Protein AF-A0A1Q8V4P9-F1 (afdb_monomer_lite)

Organism: NCBI:txid544580

pLDDT: mean 90.9, std 7.75, range [51.56, 97.5]

Sequence (86 aa):
MIYLDTSVALLALLSQPGADEAARLIMEARATEGLVSSRLLQVEMARAAHRDHFDVRVVDEFIAGVGLIEIGPDVIECASALTGEL

Structure (mmCIF, N/CA/C/O backbone):
data_AF-A0A1Q8V4P9-F1
#
_entry.id   AF-A0A1Q8V4P9-F1
#
loop_
_atom_site.group_PDB
_atom_site.id
_atom_site.type_symbol
_atom_site.label_atom_id
_atom_site.label_alt_id
_atom_site.label_comp_id
_atom_site.label_asym_id
_atom_site.label_entity_id
_atom_site.label_seq_id
_atom_site.pdbx_PDB_ins_code
_atom_site.Cartn_x
_atom_site.Cartn_y
_atom_site.Cartn_z
_atom_site.occupancy
_atom_site.B_iso_or_equiv
_atom_site.auth_seq_id
_atom_site.auth_comp_id
_atom_site.auth_asym_id
_atom_site.auth_atom_id
_atom_site.pdbx_PDB_model_num
ATOM 1 N N . MET A 1 1 ? 4.109 -2.877 13.698 1.00 84.88 1 MET A N 1
ATOM 2 C CA . MET A 1 1 ? 3.277 -3.101 12.496 1.00 84.88 1 MET A CA 1
ATOM 3 C C . MET A 1 1 ? 3.101 -1.761 11.832 1.00 84.88 1 MET A C 1
ATOM 5 O O . MET A 1 1 ? 2.486 -0.876 12.415 1.00 84.88 1 MET A O 1
ATOM 9 N N . ILE A 1 2 ? 3.730 -1.600 10.675 1.00 94.62 2 ILE A N 1
ATOM 10 C CA . ILE A 1 2 ? 3.831 -0.325 9.968 1.00 94.62 2 ILE A CA 1
ATOM 11 C C . ILE A 1 2 ? 2.714 -0.242 8.931 1.00 94.62 2 ILE A C 1
ATOM 13 O O . ILE A 1 2 ? 2.486 -1.198 8.187 1.00 94.62 2 ILE A O 1
ATOM 17 N N . TYR A 1 3 ? 2.022 0.898 8.888 1.00 95.50 3 TYR A N 1
ATOM 18 C CA . TYR A 1 3 ? 1.045 1.180 7.843 1.00 95.50 3 TYR A CA 1
ATOM 19 C C . TYR A 1 3 ? 1.761 1.645 6.572 1.00 95.50 3 TYR A C 1
ATOM 21 O O . TYR A 1 3 ? 2.508 2.623 6.591 1.00 95.50 3 TYR A O 1
ATOM 29 N N . LEU A 1 4 ? 1.525 0.941 5.471 1.00 96.88 4 LEU A N 1
ATOM 30 C CA . LEU A 1 4 ? 2.009 1.273 4.144 1.00 96.88 4 LEU A CA 1
ATOM 31 C C . LEU A 1 4 ? 0.944 2.075 3.403 1.00 96.88 4 LEU A C 1
ATOM 33 O O . LEU A 1 4 ? -0.116 1.546 3.064 1.00 96.88 4 LEU A O 1
ATOM 37 N N . ASP A 1 5 ? 1.258 3.329 3.111 1.00 95.69 5 ASP A N 1
ATOM 38 C CA . ASP A 1 5 ? 0.455 4.140 2.207 1.00 95.69 5 ASP A CA 1
ATOM 39 C C . ASP A 1 5 ? 0.743 3.805 0.735 1.00 95.69 5 ASP A C 1
ATOM 41 O O . ASP A 1 5 ? 1.854 3.411 0.358 1.00 95.69 5 ASP A O 1
ATOM 45 N N . THR A 1 6 ? -0.261 4.009 -0.112 1.00 94.81 6 THR A N 1
ATOM 46 C CA . THR A 1 6 ? -0.190 3.756 -1.552 1.00 94.81 6 THR A CA 1
ATOM 47 C C . THR A 1 6 ? 0.890 4.577 -2.239 1.00 94.81 6 THR A C 1
ATOM 49 O O . THR A 1 6 ? 1.543 4.073 -3.151 1.00 94.81 6 THR A O 1
ATOM 52 N N . SER A 1 7 ? 1.132 5.815 -1.804 1.00 93.75 7 SER A N 1
ATOM 53 C CA . SER A 1 7 ? 2.187 6.649 -2.389 1.00 93.75 7 SER A CA 1
ATOM 54 C C . SER A 1 7 ? 3.577 6.013 -2.246 1.00 93.75 7 SER A C 1
ATOM 56 O O . SER A 1 7 ? 4.329 5.963 -3.218 1.00 93.75 7 SER A O 1
ATOM 58 N N . VAL A 1 8 ? 3.894 5.454 -1.074 1.00 95.25 8 VAL A N 1
ATOM 59 C CA . VAL A 1 8 ? 5.172 4.771 -0.801 1.00 95.25 8 VAL A CA 1
ATOM 60 C C . VAL A 1 8 ? 5.249 3.434 -1.538 1.00 95.25 8 VAL A C 1
ATOM 62 O O . VAL A 1 8 ? 6.289 3.105 -2.108 1.00 95.25 8 VAL A O 1
ATOM 65 N N . ALA A 1 9 ? 4.141 2.688 -1.583 1.00 94.25 9 ALA A N 1
ATOM 66 C CA . ALA A 1 9 ? 4.048 1.442 -2.340 1.00 94.25 9 ALA A CA 1
ATOM 67 C C . ALA A 1 9 ? 4.334 1.660 -3.833 1.00 94.25 9 ALA A C 1
ATOM 69 O O . ALA A 1 9 ? 5.148 0.956 -4.429 1.00 94.25 9 ALA A O 1
ATOM 70 N N . LEU A 1 10 ? 3.700 2.674 -4.428 1.00 92.75 10 LEU A N 1
ATOM 71 C CA . LEU A 1 10 ? 3.904 3.026 -5.827 1.00 92.75 10 LEU A CA 1
ATOM 72 C C . LEU A 1 10 ? 5.303 3.577 -6.070 1.00 92.75 10 LEU A C 1
ATOM 74 O O . LEU A 1 10 ? 5.907 3.205 -7.070 1.00 92.75 10 LEU A O 1
ATOM 78 N N . LEU A 1 11 ? 5.844 4.408 -5.173 1.00 93.56 11 LEU A N 1
ATOM 79 C CA . LEU A 1 11 ? 7.204 4.932 -5.305 1.00 93.56 11 LEU A CA 1
ATOM 80 C C . LEU A 1 11 ? 8.238 3.806 -5.416 1.00 93.56 11 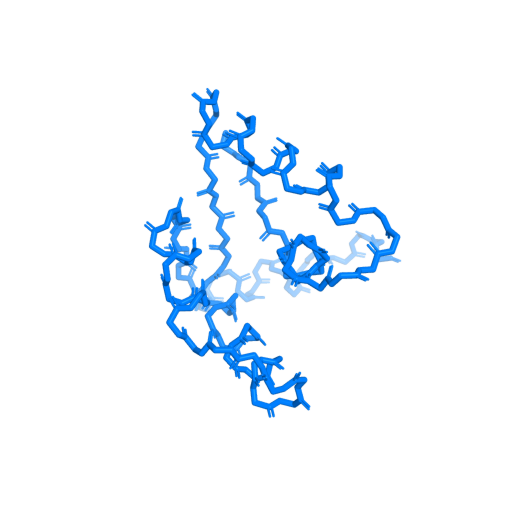LEU A C 1
ATOM 82 O O . LE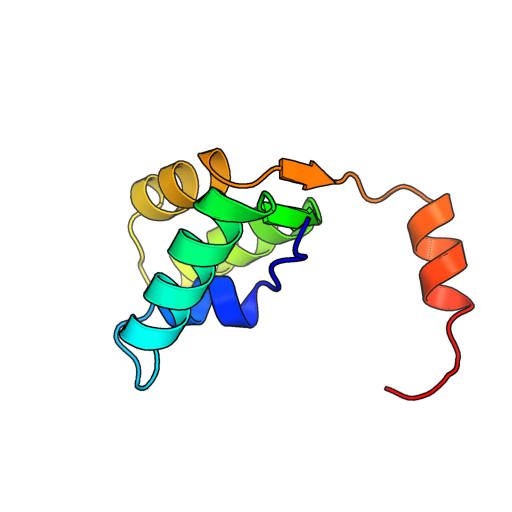U A 1 11 ? 9.147 3.907 -6.228 1.00 93.56 11 LEU A O 1
ATOM 86 N N . ALA A 1 12 ? 8.078 2.725 -4.649 1.00 92.06 12 ALA A N 1
ATOM 87 C CA . ALA A 1 12 ? 8.979 1.576 -4.709 1.00 92.06 12 ALA A CA 1
ATOM 88 C C . ALA A 1 12 ? 8.879 0.775 -6.023 1.00 92.06 12 ALA A C 1
ATOM 90 O O . ALA A 1 12 ? 9.832 0.094 -6.394 1.00 92.06 12 ALA A O 1
ATOM 91 N N . LEU A 1 13 ? 7.740 0.838 -6.723 1.00 87.19 13 LEU A N 1
ATOM 92 C CA . LEU A 1 13 ? 7.531 0.145 -8.003 1.00 87.19 13 LEU A CA 1
ATOM 93 C C . LEU A 1 13 ? 7.806 1.031 -9.223 1.00 87.19 13 LEU A C 1
ATOM 95 O O . LEU A 1 13 ? 8.132 0.538 -10.303 1.00 87.19 13 LEU A O 1
ATOM 99 N N . LEU A 1 14 ? 7.661 2.342 -9.066 1.00 82.69 14 LEU A N 1
ATOM 100 C CA . LEU A 1 14 ? 7.975 3.336 -10.076 1.00 82.69 14 LEU A CA 1
ATOM 101 C C . LEU A 1 14 ? 9.493 3.525 -10.109 1.00 82.69 14 LEU A C 1
ATOM 103 O O . LEU A 1 14 ? 10.106 3.764 -9.080 1.00 82.69 14 LEU A O 1
ATOM 107 N N .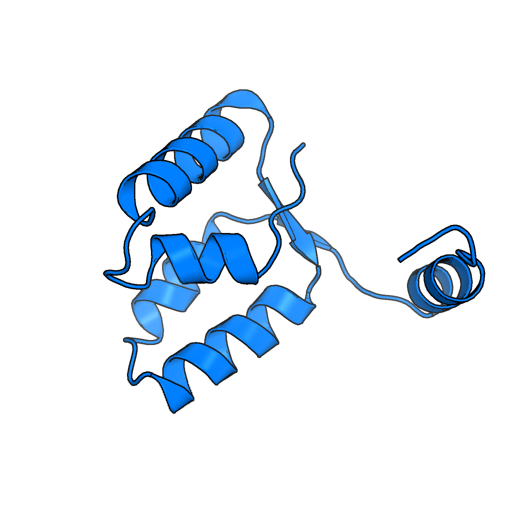 SER A 1 15 ? 10.122 3.499 -11.284 1.00 78.81 15 SER A N 1
ATOM 108 C CA . SER A 1 15 ? 11.554 3.825 -11.435 1.00 78.81 15 SER A CA 1
ATOM 109 C C . SER A 1 15 ? 11.815 5.337 -11.308 1.00 78.81 15 SER A C 1
ATOM 111 O O . SER A 1 15 ? 12.361 5.972 -12.210 1.00 78.81 15 SER A O 1
ATOM 113 N N . GLN A 1 16 ? 11.358 5.932 -10.208 1.00 85.56 16 GLN A N 1
ATOM 114 C CA . GLN A 1 16 ? 11.446 7.352 -9.889 1.00 85.56 16 GLN A CA 1
ATOM 115 C C . GLN A 1 16 ? 12.498 7.609 -8.798 1.00 85.56 16 GLN A C 1
ATOM 117 O O . GLN A 1 16 ? 12.879 6.691 -8.067 1.00 85.56 16 GLN A O 1
ATOM 122 N N . PRO A 1 17 ? 12.985 8.856 -8.652 1.00 93.06 17 PRO A N 1
ATOM 123 C CA . PRO A 1 17 ? 13.874 9.211 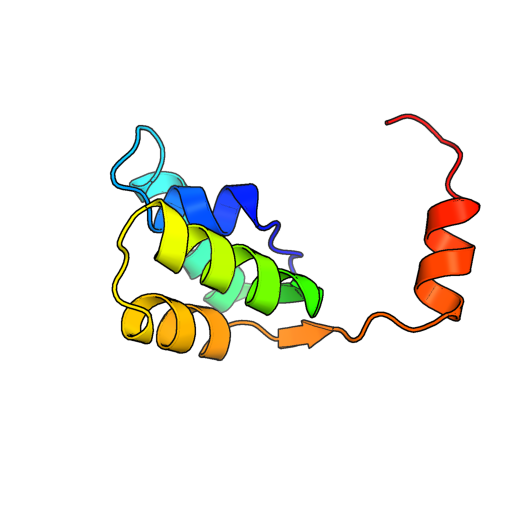-7.552 1.00 93.06 17 PRO A CA 1
ATOM 124 C C . PRO A 1 17 ? 13.265 8.833 -6.196 1.00 93.06 17 PRO A C 1
ATOM 126 O O . PRO A 1 17 ? 12.155 9.248 -5.880 1.00 93.06 17 PRO A O 1
ATOM 129 N N . GLY A 1 18 ? 14.003 8.059 -5.398 1.00 93.06 18 GLY A N 1
ATOM 130 C CA . GLY A 1 18 ? 13.543 7.562 -4.097 1.00 93.06 18 GLY A CA 1
ATOM 131 C C . GLY A 1 18 ? 12.970 6.141 -4.108 1.00 93.06 18 GLY A C 1
ATOM 132 O O . GLY A 1 18 ? 12.701 5.615 -3.032 1.00 93.06 18 GLY A O 1
ATOM 133 N N . ALA A 1 19 ? 12.847 5.495 -5.273 1.00 93.12 19 ALA A N 1
ATOM 134 C CA . ALA A 1 19 ? 12.348 4.123 -5.381 1.00 93.12 19 ALA A CA 1
ATOM 135 C C . ALA A 1 19 ? 13.171 3.112 -4.569 1.00 93.12 19 ALA A C 1
ATOM 137 O O . ALA A 1 19 ? 12.606 2.337 -3.801 1.00 93.12 19 ALA A O 1
ATOM 138 N N . ASP A 1 20 ? 14.503 3.171 -4.673 1.00 94.50 20 ASP A N 1
ATOM 139 C CA . ASP A 1 20 ? 15.400 2.253 -3.956 1.00 94.50 20 ASP A CA 1
ATOM 140 C C . ASP A 1 20 ? 15.272 2.398 -2.434 1.00 94.50 20 ASP A C 1
ATOM 142 O O . ASP A 1 20 ? 15.251 1.407 -1.704 1.00 94.50 20 ASP A O 1
ATOM 146 N N . GLU A 1 21 ? 15.140 3.634 -1.949 1.00 95.75 21 GLU A N 1
ATOM 147 C CA . GLU A 1 21 ? 14.973 3.908 -0.522 1.00 95.75 21 GLU A CA 1
ATOM 148 C C . GLU A 1 21 ? 13.592 3.460 -0.028 1.00 95.75 21 GLU A C 1
ATOM 150 O O . GLU A 1 21 ? 13.492 2.820 1.017 1.00 95.75 21 GLU A O 1
ATOM 155 N N . ALA A 1 22 ? 12.530 3.705 -0.803 1.00 95.25 22 ALA A N 1
ATOM 156 C CA . ALA A 1 22 ? 11.191 3.209 -0.491 1.00 95.25 22 ALA A CA 1
ATOM 157 C C . ALA A 1 22 ? 11.155 1.672 -0.443 1.00 95.25 22 ALA A C 1
ATOM 159 O O . ALA A 1 22 ? 10.632 1.094 0.510 1.00 95.25 22 ALA A O 1
ATOM 160 N N . ALA A 1 23 ? 11.772 1.002 -1.421 1.00 93.94 23 ALA A N 1
ATOM 161 C CA . ALA A 1 23 ? 11.886 -0.451 -1.448 1.00 93.94 23 ALA A CA 1
ATOM 162 C C . ALA A 1 23 ? 12.664 -0.980 -0.233 1.00 93.94 23 ALA A C 1
ATOM 164 O O . ALA A 1 23 ? 12.236 -1.949 0.399 1.00 93.94 23 ALA A O 1
ATOM 165 N N . ARG A 1 24 ? 13.769 -0.322 0.142 1.00 95.38 24 ARG A N 1
ATOM 166 C CA . ARG A 1 24 ? 14.555 -0.664 1.335 1.00 95.38 24 ARG A CA 1
ATOM 167 C C . ARG A 1 24 ? 13.722 -0.555 2.612 1.00 95.38 24 ARG A C 1
ATOM 169 O O . ARG A 1 24 ? 13.699 -1.510 3.386 1.00 95.38 24 ARG A O 1
ATOM 176 N N . LEU A 1 25 ? 13.012 0.558 2.807 1.00 94.62 25 LEU A N 1
ATOM 177 C CA . LEU A 1 25 ? 12.156 0.786 3.978 1.00 94.62 25 LEU A CA 1
ATOM 178 C C . LEU A 1 25 ? 11.008 -0.228 4.057 1.00 94.62 25 LEU A C 1
ATOM 180 O O . LEU A 1 25 ? 10.721 -0.747 5.133 1.00 94.62 25 LEU A O 1
ATOM 184 N N . ILE A 1 26 ? 10.386 -0.561 2.922 1.00 94.94 26 ILE A N 1
ATOM 185 C CA . ILE A 1 26 ? 9.335 -1.584 2.848 1.00 94.94 26 ILE A CA 1
ATOM 186 C C . ILE A 1 26 ? 9.882 -2.959 3.244 1.00 94.94 26 ILE A C 1
ATOM 188 O O . ILE A 1 26 ? 9.259 -3.660 4.043 1.00 94.94 26 ILE A O 1
ATOM 192 N N . MET A 1 27 ? 11.041 -3.354 2.706 1.00 93.69 27 MET A N 1
ATOM 193 C CA . MET A 1 27 ? 11.668 -4.635 3.045 1.00 93.69 27 MET A CA 1
ATOM 194 C C . MET A 1 27 ? 12.051 -4.707 4.526 1.00 93.69 27 MET A C 1
ATOM 196 O O . MET A 1 27 ? 11.800 -5.726 5.170 1.00 93.69 27 MET A O 1
ATOM 200 N N . GLU A 1 28 ? 12.616 -3.629 5.070 1.00 94.62 28 GLU A N 1
ATOM 201 C CA . GLU A 1 28 ? 12.987 -3.524 6.481 1.00 94.62 28 GLU A CA 1
ATOM 202 C C . GLU A 1 28 ? 11.754 -3.640 7.387 1.00 94.62 28 GLU A C 1
ATOM 204 O O . GLU A 1 28 ? 11.704 -4.532 8.234 1.00 94.62 28 GLU A O 1
ATOM 209 N N . ALA A 1 29 ? 10.715 -2.834 7.142 1.00 93.44 29 ALA A N 1
ATOM 210 C CA . ALA A 1 29 ? 9.470 -2.864 7.908 1.00 93.44 29 ALA A CA 1
ATOM 211 C C . ALA A 1 29 ? 8.776 -4.234 7.845 1.00 93.44 29 ALA A C 1
ATOM 213 O O . ALA A 1 29 ? 8.255 -4.727 8.851 1.00 93.44 29 ALA A O 1
ATOM 214 N N . ARG A 1 30 ? 8.801 -4.891 6.678 1.00 92.19 30 ARG A N 1
ATOM 215 C CA . ARG A 1 30 ? 8.259 -6.245 6.509 1.00 92.19 30 ARG A CA 1
ATOM 216 C C . ARG A 1 30 ? 9.007 -7.273 7.360 1.00 92.19 30 ARG A C 1
ATOM 218 O O . ARG A 1 30 ? 8.370 -8.187 7.878 1.00 92.19 30 ARG A O 1
ATOM 225 N N . ALA A 1 31 ? 10.323 -7.135 7.501 1.00 91.81 31 ALA A N 1
ATOM 226 C CA . ALA A 1 31 ? 11.156 -8.067 8.254 1.00 91.81 31 ALA A CA 1
ATOM 227 C C . ALA A 1 31 ? 11.085 -7.861 9.777 1.00 91.81 31 ALA A C 1
ATOM 229 O O . ALA A 1 31 ? 11.200 -8.835 10.521 1.00 91.81 31 ALA A O 1
ATOM 230 N N . THR A 1 32 ? 10.917 -6.623 10.249 1.00 93.00 32 THR A N 1
ATOM 231 C CA . THR A 1 32 ? 11.016 -6.286 11.681 1.00 93.00 32 THR A CA 1
ATOM 232 C C . THR A 1 32 ? 9.666 -6.164 12.379 1.00 93.00 32 THR A C 1
ATOM 234 O O . THR A 1 32 ? 9.515 -6.614 13.513 1.00 93.00 32 THR A O 1
ATOM 237 N N . GLU A 1 33 ? 8.679 -5.563 11.718 1.00 89.38 33 GLU A N 1
ATOM 238 C CA . GLU A 1 33 ? 7.447 -5.100 12.363 1.00 89.38 33 GLU A CA 1
ATOM 239 C C . GLU A 1 33 ? 6.161 -5.637 11.731 1.00 89.38 33 GLU A C 1
ATOM 241 O O . GLU A 1 33 ? 5.088 -5.522 12.339 1.00 89.38 33 GLU A O 1
ATOM 246 N N . GLY A 1 34 ? 6.263 -6.187 10.520 1.00 91.25 34 GLY A N 1
ATOM 247 C CA . GLY A 1 34 ? 5.131 -6.530 9.668 1.00 91.25 34 GLY A CA 1
ATOM 248 C C . GLY A 1 34 ? 4.530 -5.296 8.992 1.00 91.25 34 GLY A C 1
ATOM 249 O O . GLY A 1 34 ? 4.452 -4.211 9.578 1.00 91.25 34 GLY A O 1
ATOM 250 N N . LEU A 1 35 ? 4.081 -5.478 7.751 1.00 95.75 35 LEU A N 1
ATOM 251 C CA . LEU A 1 35 ? 3.518 -4.415 6.925 1.00 95.75 35 LEU A CA 1
ATOM 252 C C . LEU A 1 35 ? 2.019 -4.623 6.748 1.00 95.75 35 LEU A C 1
ATOM 254 O O . LEU A 1 35 ? 1.580 -5.719 6.392 1.00 95.75 35 LEU A O 1
ATOM 258 N N . VAL A 1 36 ? 1.245 -3.566 6.968 1.00 96.88 36 VAL A N 1
ATOM 259 C CA . VAL A 1 36 ? -0.197 -3.566 6.725 1.00 96.88 36 VAL A CA 1
ATOM 260 C C . VAL A 1 36 ? -0.615 -2.380 5.895 1.00 96.88 36 VAL A C 1
ATOM 262 O O . VAL A 1 36 ? 0.055 -1.358 5.881 1.00 96.88 36 VAL A O 1
ATOM 265 N N . SER A 1 37 ? -1.746 -2.499 5.224 1.00 97.50 37 SER A N 1
ATOM 266 C CA . SER A 1 37 ? -2.382 -1.371 4.562 1.00 97.50 37 SER A CA 1
ATOM 267 C C . SER A 1 37 ? -3.886 -1.556 4.574 1.00 97.50 37 SER A C 1
ATOM 269 O O . SER A 1 37 ? -4.393 -2.632 4.899 1.00 97.50 37 SER A O 1
ATOM 271 N N . SER A 1 38 ? -4.617 -0.512 4.216 1.00 96.75 38 SER A N 1
ATOM 272 C CA . SER A 1 38 ? -6.044 -0.657 3.988 1.00 96.75 38 SER A CA 1
ATOM 273 C C . SER A 1 38 ? -6.319 -1.518 2.752 1.00 96.75 38 SER A C 1
ATOM 275 O O . SER A 1 38 ? -5.513 -1.612 1.822 1.00 96.75 38 SER A O 1
ATOM 277 N N . ARG A 1 39 ? -7.511 -2.116 2.699 1.00 96.00 39 ARG A N 1
ATOM 278 C CA . ARG A 1 39 ? -7.995 -2.869 1.536 1.00 96.00 39 ARG A CA 1
ATOM 279 C C . ARG A 1 39 ? -7.973 -2.039 0.242 1.00 96.00 39 ARG A C 1
ATOM 281 O O . ARG A 1 39 ? -7.872 -2.623 -0.840 1.00 96.00 39 ARG A O 1
ATOM 288 N N . LEU A 1 40 ? -8.026 -0.705 0.347 1.00 95.88 40 LEU A N 1
ATOM 289 C CA . LEU A 1 40 ? -7.973 0.217 -0.792 1.00 95.88 40 LEU A CA 1
ATOM 290 C C . LEU A 1 40 ? -6.645 0.161 -1.546 1.00 95.88 40 LEU A C 1
ATOM 292 O O . LEU A 1 40 ? -6.673 0.358 -2.760 1.00 95.88 40 LEU A O 1
ATOM 296 N N . LEU A 1 41 ? -5.538 -0.223 -0.896 1.00 96.56 41 LEU A N 1
ATOM 297 C CA . LEU A 1 41 ? -4.243 -0.394 -1.562 1.00 96.56 41 LEU A CA 1
ATOM 298 C C . LEU A 1 41 ? -4.369 -1.293 -2.800 1.00 96.56 41 LEU A C 1
ATOM 300 O O . LEU A 1 41 ? -3.810 -0.983 -3.848 1.00 96.56 41 LEU A O 1
ATOM 304 N N . GLN A 1 42 ? -5.166 -2.369 -2.737 1.00 94.38 42 GLN A N 1
ATOM 305 C CA . GLN A 1 42 ? -5.370 -3.238 -3.902 1.00 94.38 42 GLN A CA 1
ATOM 306 C C . GLN A 1 42 ? -6.038 -2.502 -5.068 1.00 94.38 42 GLN A C 1
ATOM 308 O O . GLN A 1 42 ? -5.625 -2.654 -6.217 1.00 94.38 42 GLN A O 1
ATOM 313 N N . VAL A 1 43 ? -7.062 -1.698 -4.782 1.00 93.88 43 VAL A N 1
ATOM 314 C CA . VAL A 1 43 ? -7.775 -0.921 -5.803 1.00 93.88 43 VAL A CA 1
ATOM 315 C C . VAL A 1 43 ? -6.844 0.122 -6.411 1.00 93.88 43 VAL A C 1
ATOM 317 O O . VAL A 1 43 ? -6.804 0.293 -7.629 1.00 93.88 43 VAL A O 1
ATOM 320 N N . GLU A 1 44 ? -6.084 0.820 -5.578 1.00 95.62 44 GLU A N 1
ATOM 321 C CA . GLU A 1 44 ? -5.232 1.920 -6.012 1.00 95.62 44 GLU A CA 1
ATOM 322 C C . GLU A 1 44 ? -4.037 1.428 -6.828 1.00 95.62 44 GLU A C 1
ATOM 324 O O . GLU A 1 44 ? -3.764 1.978 -7.897 1.00 95.62 44 GLU A O 1
ATOM 329 N N . MET A 1 45 ? -3.396 0.340 -6.398 1.00 94.06 45 MET A N 1
ATOM 330 C CA . MET A 1 45 ? -2.294 -0.290 -7.123 1.00 94.06 45 MET A CA 1
ATOM 331 C C . MET A 1 45 ? -2.757 -0.887 -8.455 1.00 94.06 45 MET A C 1
ATOM 333 O O . MET A 1 45 ? -2.085 -0.706 -9.466 1.00 94.06 45 MET A O 1
ATOM 337 N N . ALA A 1 46 ? -3.933 -1.525 -8.507 1.00 91.94 46 ALA A N 1
ATOM 338 C CA . ALA A 1 46 ? -4.496 -2.023 -9.764 1.00 91.94 46 ALA A CA 1
ATOM 339 C C . ALA A 1 46 ? -4.802 -0.880 -10.749 1.00 91.94 46 ALA A C 1
ATOM 341 O O . ALA A 1 46 ? -4.520 -0.978 -11.946 1.00 91.94 46 ALA A O 1
ATOM 342 N N . ARG A 1 47 ? -5.342 0.240 -10.250 1.00 93.12 47 ARG A N 1
ATOM 343 C CA . ARG A 1 47 ? -5.590 1.436 -11.071 1.00 93.12 47 ARG A CA 1
ATOM 344 C C . ARG A 1 47 ? -4.293 2.079 -11.552 1.00 93.12 47 ARG A C 1
ATOM 346 O O . ARG A 1 47 ? -4.240 2.518 -12.699 1.00 93.12 47 ARG A O 1
ATOM 353 N N . ALA A 1 48 ? -3.267 2.133 -10.707 1.00 91.94 48 ALA A N 1
ATOM 354 C CA . ALA A 1 48 ? -1.948 2.617 -11.095 1.00 91.94 48 ALA A CA 1
ATOM 355 C C . ALA A 1 48 ? -1.307 1.705 -12.146 1.00 91.94 48 ALA A C 1
ATOM 357 O O . ALA A 1 48 ? -0.845 2.203 -13.165 1.00 91.94 48 ALA A O 1
ATOM 358 N N . ALA A 1 49 ? -1.389 0.382 -11.980 1.00 90.56 49 ALA A N 1
ATOM 359 C CA . ALA A 1 49 ? -0.930 -0.579 -12.979 1.00 90.56 49 ALA A CA 1
ATOM 360 C C . ALA A 1 49 ? -1.587 -0.389 -14.338 1.00 90.56 49 ALA A C 1
ATOM 362 O O . ALA A 1 49 ? -0.905 -0.386 -15.360 1.00 90.56 49 ALA A O 1
ATOM 363 N N . HIS A 1 50 ? -2.897 -0.156 -14.351 1.00 90.38 50 HIS A N 1
ATOM 364 C CA . HIS A 1 50 ? -3.605 0.118 -15.590 1.00 90.38 50 HIS A CA 1
ATOM 365 C C . HIS A 1 50 ? -3.153 1.426 -16.258 1.00 90.38 50 HIS A C 1
ATOM 367 O O . HIS A 1 50 ? -2.956 1.454 -17.471 1.00 90.38 50 HIS A O 1
ATOM 373 N N . ARG A 1 51 ? -2.993 2.502 -15.477 1.00 90.50 51 ARG A N 1
ATOM 374 C CA . ARG A 1 51 ? -2.635 3.837 -15.982 1.00 90.50 51 ARG A CA 1
ATOM 375 C C . ARG A 1 51 ? -1.182 3.924 -16.450 1.00 90.50 51 ARG A C 1
ATOM 377 O O . ARG A 1 51 ? -0.919 4.521 -17.486 1.00 90.50 51 ARG A O 1
ATOM 384 N N . ASP A 1 52 ? -0.270 3.336 -15.685 1.00 87.50 52 ASP A N 1
ATOM 385 C CA . ASP A 1 52 ? 1.177 3.470 -15.864 1.00 87.50 52 ASP A CA 1
ATOM 386 C C . ASP A 1 52 ? 1.783 2.223 -16.552 1.00 87.50 52 ASP A C 1
ATOM 388 O O . ASP A 1 52 ? 2.997 2.096 -16.679 1.00 87.50 52 ASP A O 1
ATOM 392 N N . HIS A 1 53 ? 0.921 1.316 -17.038 1.00 85.38 53 HIS A N 1
ATOM 393 C CA . HIS A 1 53 ? 1.254 0.090 -17.773 1.00 85.38 53 HIS A CA 1
ATOM 394 C C . HIS A 1 53 ? 2.184 -0.880 -17.024 1.00 85.38 53 HIS A C 1
ATOM 396 O O . HIS A 1 53 ? 3.054 -1.514 -17.625 1.00 85.38 53 HIS A O 1
ATOM 402 N N . PHE A 1 54 ? 1.971 -1.034 -15.716 1.00 82.69 54 PHE A N 1
ATOM 403 C CA . PHE A 1 54 ? 2.680 -2.037 -14.926 1.00 82.69 54 PHE A CA 1
ATOM 404 C C . PHE A 1 54 ? 2.163 -3.452 -15.173 1.00 82.69 54 PHE A C 1
ATOM 406 O O . PHE A 1 54 ? 0.985 -3.678 -15.458 1.00 82.69 54 PHE A O 1
ATOM 413 N N . ASP A 1 55 ? 3.052 -4.424 -14.977 1.00 86.88 55 ASP A N 1
ATOM 414 C CA . ASP A 1 55 ? 2.663 -5.825 -14.909 1.00 86.88 55 ASP A CA 1
ATOM 415 C C . ASP A 1 55 ? 1.854 -6.069 -13.630 1.00 86.88 55 ASP A C 1
ATOM 417 O O . ASP A 1 55 ? 2.367 -5.953 -12.515 1.00 86.88 55 ASP A O 1
ATOM 421 N N . VAL A 1 56 ? 0.582 -6.434 -13.796 1.00 83.94 56 VAL A N 1
ATOM 422 C CA . VAL A 1 56 ? -0.328 -6.718 -12.679 1.00 83.94 56 VAL A CA 1
ATOM 423 C C . VAL A 1 56 ? 0.214 -7.816 -11.757 1.00 83.94 56 VAL A C 1
ATOM 425 O O . VAL A 1 56 ? -0.044 -7.787 -10.561 1.00 83.94 56 VAL A O 1
ATOM 428 N N . ARG A 1 57 ? 1.046 -8.731 -12.274 1.00 88.56 57 ARG A N 1
ATOM 429 C CA . ARG A 1 57 ? 1.665 -9.797 -11.474 1.00 88.56 57 ARG A CA 1
ATOM 430 C C . ARG A 1 57 ? 2.641 -9.250 -10.437 1.00 88.56 57 ARG A C 1
ATOM 432 O O . ARG A 1 57 ? 2.722 -9.797 -9.344 1.00 88.56 57 ARG A O 1
ATOM 439 N N . VAL A 1 58 ? 3.347 -8.164 -10.763 1.00 87.75 58 VAL A N 1
ATOM 440 C CA . VAL A 1 58 ? 4.250 -7.477 -9.825 1.00 87.75 58 VAL A CA 1
ATOM 441 C C . VAL A 1 58 ? 3.441 -6.829 -8.703 1.00 87.75 58 VAL A C 1
ATOM 443 O O . VAL A 1 58 ? 3.835 -6.887 -7.542 1.00 87.75 58 VAL A O 1
ATOM 446 N N . VAL A 1 59 ? 2.278 -6.260 -9.033 1.00 89.75 59 VAL A N 1
ATOM 447 C CA . VAL A 1 59 ? 1.353 -5.707 -8.037 1.00 89.75 59 VAL A CA 1
ATOM 448 C C . VAL A 1 59 ? 0.787 -6.801 -7.133 1.00 89.75 59 VAL A C 1
ATOM 450 O O . VAL A 1 59 ? 0.775 -6.627 -5.916 1.00 89.75 59 VAL A O 1
ATOM 453 N N . ASP A 1 60 ? 0.358 -7.929 -7.696 1.00 91.31 60 ASP A N 1
ATOM 454 C CA . ASP A 1 60 ? -0.188 -9.046 -6.919 1.00 91.31 60 ASP A CA 1
ATOM 455 C C . ASP A 1 60 ? 0.862 -9.646 -5.969 1.00 91.31 60 ASP A C 1
ATOM 457 O O . ASP A 1 60 ? 0.569 -9.891 -4.797 1.00 91.31 60 ASP A O 1
ATOM 461 N N . GLU A 1 61 ? 2.100 -9.833 -6.441 1.00 91.88 61 GLU A N 1
ATOM 462 C CA . GLU A 1 61 ? 3.212 -10.320 -5.617 1.00 91.88 61 GLU A CA 1
ATOM 463 C C . GLU A 1 61 ? 3.557 -9.341 -4.490 1.00 91.88 61 GLU A C 1
ATOM 465 O O . GLU A 1 61 ? 3.746 -9.751 -3.340 1.00 91.88 61 GLU A O 1
ATOM 470 N N . PHE A 1 62 ? 3.583 -8.042 -4.797 1.00 91.69 62 PHE A N 1
ATOM 471 C CA . PHE A 1 62 ? 3.799 -7.002 -3.801 1.00 91.69 62 PHE A CA 1
ATOM 472 C C . PHE A 1 62 ? 2.710 -7.036 -2.718 1.00 91.69 62 PHE A C 1
ATOM 474 O O . PHE A 1 62 ? 3.020 -7.092 -1.526 1.00 91.69 62 PHE A O 1
ATOM 481 N N . ILE A 1 63 ? 1.435 -7.069 -3.120 1.00 93.50 63 ILE A N 1
ATOM 482 C CA . ILE A 1 63 ? 0.286 -7.074 -2.203 1.00 93.50 63 ILE A CA 1
ATOM 483 C C . ILE A 1 63 ? 0.250 -8.337 -1.341 1.00 93.50 63 ILE A C 1
ATOM 485 O O . ILE A 1 63 ? -0.102 -8.249 -0.167 1.00 93.50 63 ILE A O 1
ATOM 489 N N . ALA A 1 64 ? 0.653 -9.497 -1.867 1.00 93.00 64 ALA A N 1
ATOM 490 C CA . ALA A 1 64 ? 0.700 -10.743 -1.099 1.00 93.00 64 ALA A CA 1
ATOM 491 C C . ALA A 1 64 ? 1.614 -10.657 0.140 1.00 93.00 64 ALA A C 1
ATOM 493 O O . ALA A 1 64 ? 1.466 -11.435 1.084 1.00 93.00 64 ALA A O 1
ATOM 494 N N . GLY A 1 65 ? 2.559 -9.711 0.154 1.00 91.25 65 GLY A N 1
ATOM 495 C CA . GLY A 1 65 ? 3.419 -9.431 1.297 1.00 91.25 65 GLY A CA 1
ATOM 496 C C . GLY A 1 65 ? 2.842 -8.487 2.352 1.00 91.25 65 GLY A C 1
ATOM 497 O O . GLY A 1 65 ? 3.527 -8.256 3.350 1.00 91.25 65 GLY A O 1
ATOM 498 N N . VAL A 1 66 ? 1.635 -7.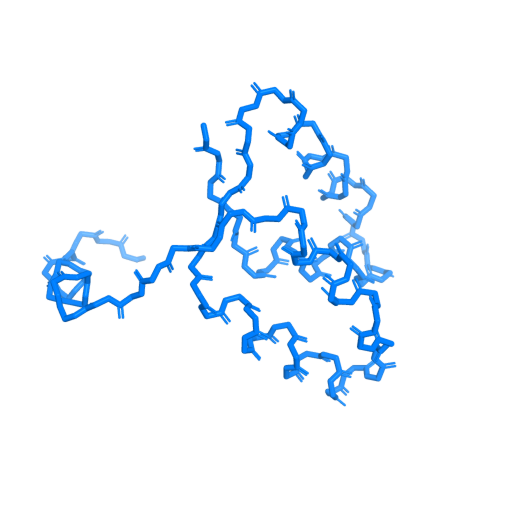952 2.149 1.00 95.38 66 VAL A N 1
ATOM 499 C CA . VAL A 1 66 ? 1.017 -6.911 2.981 1.00 95.38 66 VAL A CA 1
ATOM 500 C C . VAL A 1 66 ? -0.256 -7.443 3.635 1.00 95.38 66 VAL A C 1
ATOM 502 O O . VAL A 1 66 ? -1.149 -7.957 2.965 1.00 95.38 66 VAL A O 1
ATOM 505 N N . GLY A 1 67 ? -0.376 -7.288 4.954 1.00 95.94 67 GLY A N 1
ATOM 506 C CA . GLY A 1 67 ? -1.628 -7.568 5.655 1.00 95.94 67 GLY A CA 1
ATOM 507 C C . GLY A 1 67 ? -2.678 -6.510 5.318 1.00 95.94 67 GLY A C 1
ATOM 508 O O . GLY A 1 67 ? -2.513 -5.341 5.659 1.00 95.94 67 GLY A O 1
ATOM 509 N N . LEU A 1 68 ? -3.759 -6.901 4.646 1.00 96.50 68 LEU A N 1
ATOM 510 C CA . LEU A 1 68 ? -4.814 -5.965 4.261 1.00 96.50 68 LEU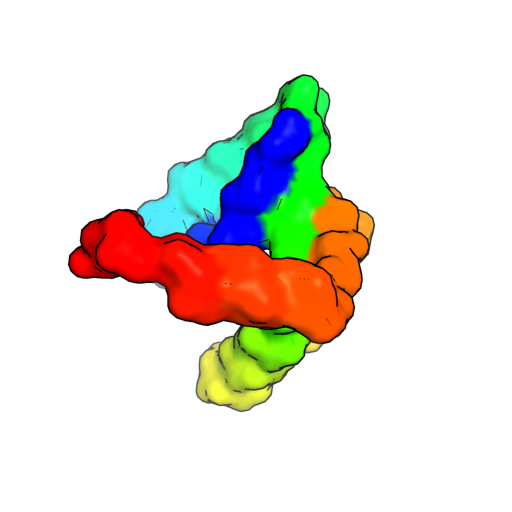 A CA 1
ATOM 511 C C . LEU A 1 68 ? -5.885 -5.866 5.349 1.00 96.50 68 LEU A C 1
ATOM 513 O O . LEU A 1 68 ? -6.444 -6.874 5.776 1.00 96.50 68 LEU A O 1
ATOM 517 N N . ILE A 1 69 ? -6.172 -4.637 5.768 1.00 95.44 69 ILE A N 1
ATOM 518 C CA . ILE A 1 69 ? -7.179 -4.305 6.775 1.00 95.44 69 ILE A CA 1
ATOM 519 C C . ILE A 1 69 ? -8.457 -3.860 6.062 1.00 95.44 69 ILE A C 1
ATOM 521 O O . ILE A 1 69 ? -8.428 -2.960 5.219 1.00 95.44 69 ILE A O 1
ATOM 525 N N . GLU A 1 70 ? -9.579 -4.490 6.401 1.00 95.62 70 GLU A N 1
ATOM 526 C CA . GLU A 1 70 ? -10.892 -4.127 5.868 1.00 95.62 70 GLU A CA 1
ATOM 527 C C . GLU A 1 70 ? -11.323 -2.730 6.332 1.00 95.62 70 GLU A C 1
ATOM 529 O O . GLU A 1 70 ? -11.047 -2.318 7.458 1.00 95.62 70 GLU A O 1
ATOM 534 N N . ILE A 1 71 ? -12.031 -2.009 5.462 1.00 95.00 71 ILE A N 1
ATOM 535 C CA . ILE A 1 71 ? -12.617 -0.708 5.797 1.00 95.00 71 ILE A CA 1
ATOM 536 C C . ILE A 1 71 ? -14.119 -0.892 5.990 1.00 95.00 71 ILE A C 1
ATOM 538 O O . ILE A 1 71 ? -14.879 -0.961 5.022 1.00 95.00 71 ILE A O 1
ATOM 542 N N . GLY A 1 72 ? -14.531 -0.993 7.252 1.00 94.88 72 GLY A N 1
ATOM 543 C CA . GLY A 1 72 ? -15.932 -1.053 7.656 1.00 94.88 72 GLY A CA 1
ATOM 544 C C . GLY A 1 72 ? -16.546 0.328 7.918 1.00 94.88 72 GLY A C 1
ATOM 545 O O . GLY A 1 72 ? -15.835 1.338 7.933 1.00 94.88 72 GLY A O 1
ATOM 546 N N . PRO A 1 73 ? -17.872 0.393 8.146 1.00 96.06 73 PRO A N 1
ATOM 547 C CA . PRO A 1 73 ? -18.560 1.635 8.504 1.00 96.06 73 PRO A CA 1
ATOM 548 C C . PRO A 1 73 ? -17.969 2.327 9.739 1.00 96.06 73 PRO A C 1
ATOM 550 O O . PRO A 1 73 ? -17.859 3.546 9.761 1.00 96.06 73 PRO A O 1
ATOM 553 N N . ASP A 1 74 ? -17.521 1.555 10.726 1.00 93.62 74 ASP A N 1
ATOM 554 C CA . ASP A 1 74 ? -16.870 2.026 11.950 1.00 93.62 74 ASP A CA 1
ATOM 555 C C . ASP A 1 74 ? -15.563 2.784 11.671 1.00 93.62 74 ASP A C 1
ATOM 557 O O . ASP A 1 74 ? -15.323 3.854 12.232 1.00 93.62 74 ASP A O 1
ATOM 561 N N . VAL A 1 75 ? -14.741 2.269 10.752 1.00 92.50 75 VAL A N 1
ATOM 562 C CA . VAL A 1 75 ? -13.506 2.933 10.311 1.00 92.50 75 VAL A CA 1
ATOM 563 C C . VAL A 1 75 ? -13.833 4.249 9.607 1.00 92.50 75 VAL A C 1
ATOM 565 O O . VAL A 1 75 ? -13.171 5.255 9.854 1.00 92.50 75 VAL A O 1
ATOM 568 N N . ILE A 1 76 ? -14.871 4.265 8.766 1.00 92.75 76 ILE A N 1
ATOM 569 C CA . ILE A 1 76 ? -15.320 5.475 8.063 1.00 92.75 76 ILE A CA 1
ATOM 570 C C . ILE A 1 76 ? -15.836 6.527 9.044 1.00 92.75 76 ILE A C 1
ATOM 572 O O . ILE A 1 76 ? -15.479 7.698 8.924 1.00 92.75 76 ILE A O 1
ATOM 576 N N . GLU A 1 77 ? -16.653 6.132 10.018 1.00 93.50 77 GLU A N 1
ATOM 577 C CA . GLU A 1 77 ? -17.162 7.029 11.056 1.00 93.50 77 GLU A CA 1
ATOM 578 C C . GLU A 1 77 ? -16.016 7.625 11.878 1.00 93.50 77 GLU A C 1
ATOM 580 O O . GLU A 1 77 ? -15.954 8.842 12.061 1.00 93.50 77 GLU A O 1
ATOM 585 N N . CYS A 1 78 ? -15.065 6.789 12.305 1.00 90.88 78 CYS A N 1
ATOM 586 C CA . CYS A 1 78 ? -13.886 7.229 13.044 1.00 90.88 78 CYS A CA 1
ATOM 587 C C . CYS A 1 78 ? -13.034 8.211 12.224 1.00 90.88 78 CYS A C 1
ATOM 589 O O . CYS A 1 78 ? -12.709 9.296 12.708 1.00 90.88 78 CYS A O 1
ATOM 591 N N . ALA A 1 79 ? -12.735 7.875 10.965 1.00 89.69 79 ALA A N 1
ATOM 592 C CA . ALA A 1 79 ? -11.998 8.741 10.046 1.00 89.69 79 ALA A CA 1
ATOM 593 C C . ALA A 1 79 ? -12.725 10.069 9.781 1.00 89.69 79 ALA A C 1
ATOM 595 O O . ALA A 1 79 ? -12.091 11.115 9.716 1.00 89.69 79 ALA A O 1
ATOM 596 N N . SER A 1 80 ? -14.056 10.053 9.681 1.00 89.81 80 SER A N 1
ATOM 597 C CA . SER A 1 80 ? -14.864 11.264 9.473 1.00 89.81 80 SER A CA 1
ATOM 598 C C . SER A 1 80 ? -14.882 12.177 10.702 1.00 89.81 80 SER A C 1
ATOM 600 O O . SER A 1 80 ? -15.027 13.391 10.570 1.00 89.81 80 SER A O 1
ATOM 602 N N . ALA A 1 81 ? -14.747 11.601 11.900 1.00 91.12 81 ALA A N 1
ATOM 603 C CA . ALA A 1 81 ? -14.678 12.329 13.164 1.00 91.12 81 ALA A CA 1
ATOM 604 C C . ALA A 1 81 ? -13.265 12.844 13.496 1.00 91.12 81 ALA A C 1
ATOM 606 O O . ALA A 1 81 ? -13.119 13.707 14.364 1.00 91.12 81 ALA A O 1
ATOM 607 N N . LEU A 1 82 ? -12.227 12.346 12.814 1.00 87.69 82 LEU A N 1
ATOM 608 C CA . LEU A 1 82 ? -10.860 12.863 12.887 1.00 87.69 82 LEU A CA 1
ATOM 609 C C . LEU A 1 82 ? -10.795 14.231 12.186 1.00 87.69 82 LEU A C 1
ATOM 611 O O . LEU A 1 82 ? -10.367 14.365 11.048 1.00 87.69 82 LEU A O 1
ATOM 615 N N . THR A 1 83 ? -11.243 15.274 12.886 1.00 72.25 83 THR A N 1
ATOM 616 C CA . THR A 1 83 ? -11.216 16.671 12.414 1.00 72.25 83 THR A CA 1
ATOM 617 C C . THR A 1 83 ? -9.921 17.407 12.781 1.00 72.25 83 THR A C 1
ATOM 619 O O . THR A 1 83 ? -9.853 18.630 12.672 1.00 72.25 83 THR A O 1
ATOM 622 N N . GLY A 1 84 ? -8.914 16.690 13.283 1.00 60.84 84 GLY A N 1
ATOM 623 C CA . GLY A 1 84 ? -7.624 17.248 13.681 1.00 60.84 84 GLY A CA 1
ATOM 624 C C . GLY A 1 84 ? -6.611 17.178 12.544 1.00 60.84 84 GLY A C 1
ATOM 625 O O . GLY A 1 84 ? -5.990 16.137 12.382 1.00 60.84 84 GLY A O 1
ATOM 626 N N . GLU A 1 85 ? -6.491 18.292 11.816 1.00 58.56 85 GLU A N 1
ATOM 627 C CA . GLU A 1 85 ? -5.407 18.691 10.895 1.00 58.56 85 GLU A CA 1
ATOM 628 C C . GLU A 1 85 ? -4.954 17.639 9.860 1.00 58.56 85 GLU A C 1
ATOM 630 O O . GLU A 1 85 ? -4.090 16.803 10.123 1.00 58.56 85 GLU A O 1
ATOM 635 N N . LEU A 1 86 ? -5.513 17.752 8.647 1.00 51.56 86 LEU A N 1
ATOM 636 C CA . LEU A 1 86 ? -4.828 17.361 7.407 1.00 51.56 86 LEU A CA 1
ATOM 637 C C . LEU A 1 86 ? -3.825 18.447 7.001 1.00 51.56 86 LEU A C 1
ATOM 639 O O . LEU A 1 86 ? -4.208 19.639 7.085 1.00 51.56 86 LEU A O 1
#

InterPro domains:
  IPR002716 PIN domain [PF01850] (2-52)
  IPR029060 PIN-like domain superfamily [SSF88723] (1-82)

Radius of gyration: 13.9 Å; chains: 1; bounding box: 34×29×32 Å

Foldseek 3Di:
DDEDDLVLVVLLVDPDPCNVVSVVVLVVCLVPPAYEYEPCSLVSLVVCCVVVVNDVVVVVVSCVSYHYDYDDPVNVVVVVPPPDDD

Secondary structure (DSSP, 8-state):
-EE--HHHHHHHHTTSTTHHHHHHHHHHHHHHT-EEEETHHHHHHHHHHHHHT--HHHHHHHHHTSEEEP--HHHHHHHHH--S--